Protein AF-A0A8J6Z3H5-F1 (afdb_monomer_lite)

Structure (mmCIF, N/CA/C/O backbone):
data_AF-A0A8J6Z3H5-F1
#
_entry.id   AF-A0A8J6Z3H5-F1
#
loop_
_atom_site.group_PDB
_atom_site.id
_atom_site.type_symbol
_atom_site.label_atom_id
_atom_site.label_alt_id
_atom_site.label_comp_id
_atom_site.label_asym_id
_atom_site.label_entity_id
_atom_site.label_seq_id
_atom_site.pdbx_PDB_ins_code
_atom_site.Cartn_x
_atom_site.Cartn_y
_atom_site.Cartn_z
_atom_site.occupancy
_atom_site.B_iso_or_equiv
_atom_site.auth_seq_id
_atom_site.auth_comp_id
_atom_site.auth_asym_id
_atom_site.auth_atom_id
_atom_site.pdbx_PDB_model_num
ATOM 1 N N . MET A 1 1 ? -8.708 -5.638 -4.567 1.00 88.94 1 MET A N 1
ATOM 2 C CA . MET A 1 1 ? -8.275 -5.848 -3.171 1.00 88.94 1 MET A CA 1
ATOM 3 C C . MET A 1 1 ? -8.121 -4.502 -2.491 1.00 88.94 1 MET A C 1
ATOM 5 O O . MET A 1 1 ? -7.947 -3.503 -3.189 1.00 88.94 1 MET A O 1
ATOM 9 N N . LEU A 1 2 ? -8.194 -4.482 -1.165 1.00 90.38 2 LEU A N 1
ATOM 10 C CA . LEU A 1 2 ? -7.910 -3.302 -0.361 1.00 90.38 2 LEU A CA 1
ATOM 11 C C . LEU A 1 2 ? -6.549 -3.473 0.307 1.00 90.38 2 LEU A C 1
ATOM 13 O O . LEU A 1 2 ? -6.191 -4.570 0.734 1.00 90.38 2 LEU A O 1
ATOM 17 N N . ILE A 1 3 ? -5.779 -2.395 0.358 1.00 91.19 3 ILE A N 1
ATOM 18 C CA . ILE A 1 3 ? -4.471 -2.368 1.007 1.00 91.19 3 ILE A CA 1
ATOM 19 C C . ILE A 1 3 ? -4.385 -1.137 1.902 1.00 91.19 3 ILE A C 1
ATOM 21 O O . ILE A 1 3 ? -4.868 -0.074 1.519 1.00 91.19 3 ILE A O 1
ATOM 25 N N . ARG A 1 4 ? -3.793 -1.258 3.088 1.00 92.88 4 ARG A N 1
ATOM 26 C CA . ARG A 1 4 ? -3.576 -0.126 3.996 1.00 92.88 4 ARG A CA 1
ATOM 27 C C . ARG A 1 4 ? -2.103 0.238 4.024 1.00 92.88 4 ARG A C 1
ATOM 29 O O . ARG A 1 4 ? -1.262 -0.644 4.181 1.00 92.88 4 ARG A O 1
ATOM 36 N N . TYR A 1 5 ? -1.796 1.523 3.864 1.00 93.25 5 TYR A N 1
ATOM 37 C CA . TYR A 1 5 ? -0.418 2.001 3.925 1.00 93.25 5 TYR A CA 1
ATOM 38 C C . TYR A 1 5 ? 0.097 1.982 5.371 1.00 93.25 5 TYR A C 1
ATOM 40 O O . TYR A 1 5 ? -0.520 2.572 6.258 1.00 93.25 5 TYR A O 1
ATOM 48 N N . LYS A 1 6 ? 1.222 1.302 5.601 1.00 93.50 6 LYS A N 1
ATOM 49 C CA . LYS A 1 6 ? 1.919 1.176 6.898 1.00 93.50 6 LYS A CA 1
ATOM 50 C C . LYS A 1 6 ? 3.365 1.689 6.851 1.00 93.50 6 LYS A C 1
ATOM 52 O O . LYS A 1 6 ? 4.063 1.592 7.856 1.00 93.50 6 LYS A O 1
ATOM 57 N N . GLY A 1 7 ? 3.826 2.143 5.683 1.00 87.75 7 GLY A N 1
ATOM 58 C CA . GLY A 1 7 ? 5.173 2.676 5.498 1.00 87.75 7 GLY A CA 1
ATOM 59 C C . GLY A 1 7 ? 5.369 4.022 6.194 1.00 87.75 7 GLY A C 1
ATOM 60 O O . GLY A 1 7 ? 4.432 4.612 6.730 1.00 87.75 7 GLY A O 1
ATOM 61 N N . GLU A 1 8 ? 6.601 4.512 6.169 1.00 82.50 8 GLU A N 1
ATOM 62 C CA . GLU A 1 8 ? 6.934 5.858 6.639 1.00 82.50 8 GLU A CA 1
ATOM 63 C C . GLU A 1 8 ? 6.645 6.900 5.541 1.00 82.50 8 GLU A C 1
ATOM 65 O O . GLU A 1 8 ? 6.448 6.542 4.381 1.00 82.50 8 GLU A O 1
ATOM 70 N N . ASP A 1 9 ? 6.550 8.174 5.924 1.00 64.12 9 ASP A N 1
ATOM 71 C CA . ASP A 1 9 ? 6.165 9.339 5.106 1.00 64.12 9 ASP A CA 1
ATOM 72 C C . ASP A 1 9 ? 6.488 9.209 3.595 1.00 64.12 9 ASP A C 1
ATOM 74 O O . ASP A 1 9 ? 7.647 9.218 3.174 1.00 64.12 9 ASP A O 1
ATOM 78 N N . CYS A 1 10 ? 5.445 9.053 2.769 1.00 76.50 10 CYS A N 1
ATOM 79 C CA . CYS A 1 10 ? 5.540 8.970 1.313 1.00 76.50 10 CYS A CA 1
ATOM 80 C C . CYS A 1 10 ? 4.562 9.968 0.699 1.00 76.50 10 CYS A C 1
ATOM 82 O O . CYS A 1 10 ? 3.380 9.956 1.029 1.00 76.50 10 CYS A O 1
ATOM 84 N N . PHE A 1 11 ? 5.025 10.797 -0.241 1.00 77.12 11 PHE A N 1
ATOM 85 C CA . PHE A 1 11 ? 4.208 11.886 -0.795 1.00 77.12 11 PHE A CA 1
ATOM 86 C C . PHE A 1 11 ? 2.881 11.413 -1.419 1.00 77.12 11 PHE A C 1
ATOM 88 O O . PHE A 1 11 ? 1.934 12.189 -1.500 1.00 77.12 11 PHE A O 1
ATOM 95 N N . SER A 1 12 ? 2.822 10.160 -1.885 1.00 82.12 12 SER A N 1
ATOM 96 C CA . SER A 1 12 ? 1.638 9.573 -2.520 1.00 82.12 12 SER A CA 1
ATOM 97 C C . SER A 1 12 ? 0.707 8.853 -1.540 1.00 82.12 12 SER A C 1
ATOM 99 O O . SER A 1 12 ? -0.379 8.446 -1.943 1.00 82.12 12 SER A O 1
ATOM 101 N N . PHE A 1 13 ? 1.109 8.645 -0.277 1.00 88.00 13 PHE A N 1
ATOM 102 C CA . PHE A 1 13 ? 0.375 7.781 0.649 1.00 88.00 13 PHE A CA 1
ATOM 103 C C . PHE A 1 13 ? 0.284 8.328 2.073 1.00 88.00 13 PHE A C 1
ATOM 105 O O . PHE A 1 13 ? 1.256 8.777 2.670 1.00 88.00 13 PHE A O 1
ATOM 112 N N . ILE A 1 14 ? -0.908 8.209 2.654 1.00 89.00 14 ILE A N 1
ATOM 113 C CA . ILE A 1 14 ? -1.203 8.608 4.029 1.00 89.00 14 ILE A CA 1
ATOM 114 C C . ILE A 1 14 ? -1.179 7.358 4.908 1.00 89.00 14 ILE A C 1
ATOM 116 O O . ILE A 1 14 ? -1.902 6.393 4.648 1.00 89.00 14 ILE A O 1
ATOM 120 N N . VAL A 1 15 ? -0.365 7.376 5.965 1.00 90.62 15 VAL A N 1
ATOM 121 C CA . VAL A 1 15 ? -0.253 6.259 6.919 1.00 90.62 15 VAL A CA 1
ATOM 122 C C . VAL A 1 15 ? -1.620 5.930 7.515 1.00 90.62 15 VAL A C 1
ATOM 124 O O . VAL A 1 15 ? -2.350 6.808 7.970 1.00 90.62 15 VAL A O 1
ATOM 127 N N . GLY A 1 16 ? -1.982 4.649 7.488 1.00 88.69 16 GLY A N 1
ATOM 128 C CA . GLY A 1 16 ? -3.264 4.140 7.965 1.00 88.69 16 GLY A CA 1
ATOM 129 C C . GLY A 1 16 ? -4.419 4.253 6.963 1.00 88.69 16 GLY A C 1
ATOM 130 O O . GLY A 1 16 ? -5.476 3.667 7.203 1.00 88.69 16 GLY A O 1
ATOM 131 N N . LYS A 1 17 ? -4.246 4.945 5.828 1.00 89.38 17 LYS A N 1
ATOM 132 C CA . LYS A 1 17 ? -5.287 5.048 4.797 1.00 89.38 17 LYS A CA 1
ATOM 133 C C . LYS A 1 17 ? -5.387 3.759 3.983 1.00 89.38 17 LYS A C 1
ATOM 135 O O . LYS A 1 17 ? -4.379 3.125 3.662 1.00 89.38 17 LYS A O 1
ATOM 140 N N . VAL A 1 18 ? -6.624 3.381 3.664 1.00 90.44 18 VAL A N 1
ATOM 141 C CA . VAL A 1 18 ? -6.951 2.219 2.832 1.00 90.44 18 VAL A CA 1
ATOM 142 C C . VAL A 1 18 ? -7.133 2.665 1.387 1.00 90.44 18 VAL A C 1
ATOM 144 O O . VAL A 1 18 ? -7.867 3.610 1.103 1.00 90.44 18 VAL A O 1
ATOM 147 N N . TYR A 1 19 ? -6.488 1.947 0.478 1.00 90.12 19 TYR A N 1
ATOM 148 C CA . TYR A 1 19 ? -6.510 2.190 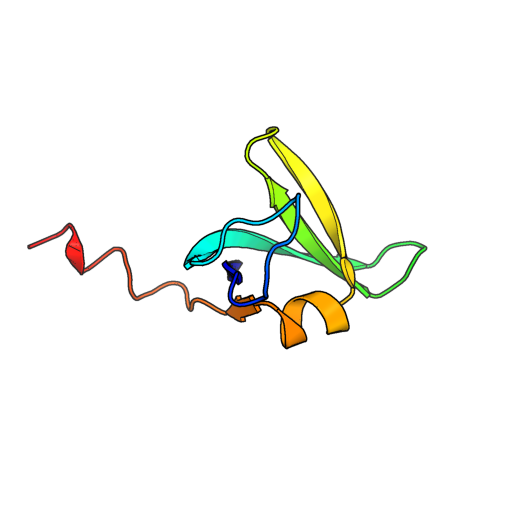-0.954 1.00 90.12 19 TYR A CA 1
ATOM 149 C C . TYR A 1 19 ? -7.028 0.969 -1.699 1.00 90.12 19 TYR A C 1
ATOM 151 O O . TYR A 1 19 ? -6.839 -0.180 -1.283 1.00 90.12 19 TYR A O 1
ATOM 159 N N . ARG A 1 20 ? -7.652 1.215 -2.851 1.00 91.69 20 ARG A N 1
ATOM 160 C CA . ARG A 1 20 ? -8.031 0.145 -3.768 1.00 91.69 20 ARG A CA 1
ATOM 161 C C . ARG A 1 20 ? -6.835 -0.213 -4.632 1.00 91.69 20 ARG A C 1
ATOM 163 O O . ARG A 1 20 ? -6.265 0.651 -5.289 1.00 91.69 20 ARG A O 1
ATOM 170 N N . ALA A 1 21 ? -6.505 -1.496 -4.680 1.00 92.19 21 ALA A N 1
ATOM 171 C CA . ALA A 1 21 ? -5.428 -2.006 -5.509 1.00 92.19 21 ALA A CA 1
ATOM 172 C C . ALA A 1 21 ? -5.877 -3.180 -6.384 1.00 92.19 21 ALA A C 1
ATOM 174 O O . ALA A 1 21 ? -6.818 -3.924 -6.062 1.00 92.19 21 ALA A O 1
ATOM 175 N N . ARG A 1 22 ? -5.172 -3.366 -7.499 1.00 92.62 22 ARG A N 1
ATOM 176 C CA . ARG A 1 22 ? -5.278 -4.542 -8.370 1.00 92.62 22 ARG A CA 1
ATOM 177 C C . ARG A 1 22 ? -3.899 -4.962 -8.851 1.00 92.62 22 ARG A C 1
ATOM 179 O O . ARG A 1 22 ? -3.049 -4.107 -9.064 1.00 92.62 22 ARG A O 1
ATOM 186 N N . LYS A 1 23 ? -3.692 -6.263 -9.042 1.00 92.94 23 LYS A N 1
ATOM 187 C CA . LYS A 1 23 ? -2.474 -6.766 -9.685 1.00 92.94 23 LYS A CA 1
ATOM 188 C C . LYS A 1 23 ? -2.453 -6.322 -11.146 1.00 92.94 23 LYS A C 1
ATOM 190 O O . LYS A 1 23 ? -3.501 -6.321 -11.793 1.00 92.94 23 LYS A O 1
ATOM 195 N N . ILE A 1 24 ? -1.281 -5.950 -11.635 1.00 93.31 24 ILE A N 1
ATOM 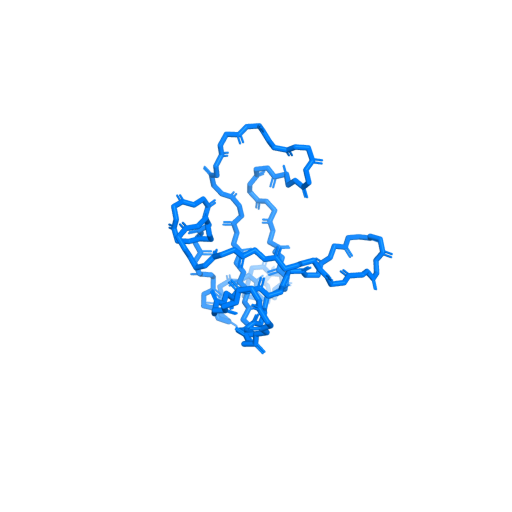196 C CA . ILE A 1 24 ? -1.034 -5.580 -13.028 1.00 93.31 24 ILE A CA 1
ATOM 197 C C . ILE A 1 24 ? 0.215 -6.298 -13.536 1.00 93.31 24 ILE A C 1
ATOM 199 O O . ILE A 1 24 ? 1.087 -6.658 -12.748 1.00 93.31 24 ILE A O 1
ATOM 203 N N . HIS A 1 25 ? 0.273 -6.481 -14.850 1.00 92.94 25 HIS A N 1
ATOM 204 C CA . HIS A 1 25 ? 1.447 -6.939 -15.580 1.00 92.94 25 HIS A CA 1
ATOM 205 C C . HIS A 1 25 ? 1.637 -5.981 -16.754 1.00 92.94 25 HIS A C 1
ATOM 207 O O . HIS A 1 25 ? 0.741 -5.870 -17.598 1.00 92.94 25 HIS A O 1
ATOM 213 N N . ASP A 1 26 ? 2.745 -5.248 -16.777 1.00 81.50 26 ASP A N 1
ATOM 214 C CA . ASP A 1 26 ? 3.055 -4.282 -17.829 1.00 81.50 26 ASP A CA 1
ATOM 215 C C . ASP A 1 26 ? 4.501 -4.427 -18.337 1.00 81.50 26 ASP A C 1
ATOM 217 O O . ASP A 1 26 ? 5.213 -5.373 -18.004 1.00 81.50 26 ASP A O 1
ATOM 221 N N . VAL A 1 27 ? 4.933 -3.496 -19.193 1.00 82.56 27 VAL A N 1
ATOM 222 C CA . VAL A 1 27 ? 6.277 -3.502 -19.796 1.00 82.56 27 VAL A CA 1
ATOM 223 C C . VAL A 1 27 ? 7.416 -3.328 -18.780 1.00 82.56 27 VAL A C 1
ATOM 225 O O . VAL A 1 27 ? 8.561 -3.637 -19.103 1.00 82.56 27 VAL A O 1
ATOM 228 N N . PHE A 1 28 ? 7.120 -2.841 -17.574 1.00 74.44 28 PHE A N 1
ATOM 229 C CA . PHE A 1 28 ? 8.060 -2.669 -16.466 1.00 74.44 28 PHE A CA 1
ATOM 230 C C . PHE A 1 28 ? 8.021 -3.843 -15.473 1.00 74.44 28 PHE A C 1
ATOM 232 O O . PHE A 1 28 ? 8.858 -3.902 -14.570 1.00 74.44 28 PHE A O 1
ATOM 239 N N . GLY A 1 29 ? 7.106 -4.798 -15.669 1.00 83.12 29 GLY A N 1
ATOM 240 C CA . GLY A 1 29 ? 7.019 -6.054 -14.934 1.00 83.12 29 GLY A CA 1
ATOM 241 C C . GLY A 1 29 ? 5.697 -6.233 -14.195 1.00 83.12 29 GLY A C 1
ATOM 242 O O . GLY A 1 29 ? 4.679 -5.606 -14.495 1.00 83.12 29 GLY A O 1
ATOM 243 N N . ASP A 1 30 ? 5.707 -7.140 -13.223 1.00 91.12 30 ASP A N 1
ATOM 244 C CA . ASP A 1 30 ? 4.549 -7.403 -12.383 1.00 91.12 30 ASP A CA 1
ATOM 245 C C . ASP A 1 30 ? 4.491 -6.474 -11.162 1.00 91.12 30 ASP A C 1
ATOM 247 O O . ASP A 1 30 ? 5.502 -6.165 -10.518 1.00 91.12 30 ASP A O 1
ATOM 251 N N . GLY A 1 31 ? 3.277 -6.066 -10.794 1.00 93.25 31 GLY A N 1
ATOM 252 C CA . GLY A 1 31 ? 3.072 -5.186 -9.654 1.00 93.25 31 GLY A CA 1
ATOM 253 C C . GLY A 1 31 ? 1.612 -4.982 -9.276 1.00 93.25 31 GLY A C 1
ATOM 254 O O . GLY A 1 31 ? 0.732 -5.795 -9.575 1.00 93.25 31 GLY A O 1
ATOM 255 N N . TYR A 1 32 ? 1.351 -3.864 -8.609 1.00 92.50 32 TYR A N 1
ATOM 256 C CA . TYR A 1 32 ? 0.015 -3.405 -8.262 1.00 92.50 32 TYR A CA 1
ATOM 257 C C . TYR A 1 32 ? -0.244 -2.021 -8.847 1.00 92.50 32 TYR A C 1
ATOM 259 O O . TYR A 1 32 ? 0.582 -1.125 -8.729 1.00 92.50 32 TYR A O 1
ATOM 267 N N . ALA A 1 33 ? -1.431 -1.827 -9.410 1.00 93.44 33 ALA A N 1
ATOM 268 C CA . ALA A 1 33 ? -1.979 -0.497 -9.613 1.00 93.44 33 ALA A CA 1
ATOM 269 C C . ALA A 1 33 ? -2.782 -0.101 -8.372 1.00 93.44 33 ALA A C 1
ATOM 271 O O . ALA A 1 33 ? -3.663 -0.864 -7.960 1.00 93.44 33 ALA A O 1
ATOM 272 N N . ILE A 1 34 ? -2.506 1.074 -7.811 1.00 92.44 34 ILE A N 1
ATOM 273 C CA . ILE A 1 34 ? -3.207 1.652 -6.659 1.00 92.44 34 ILE A CA 1
ATOM 274 C C . ILE A 1 34 ? -4.015 2.861 -7.137 1.00 92.44 34 ILE A C 1
ATOM 276 O O . ILE A 1 34 ? -3.501 3.694 -7.882 1.00 92.44 34 ILE A O 1
ATOM 280 N N . PHE A 1 35 ? -5.289 2.916 -6.752 1.00 90.75 35 PHE A N 1
ATOM 281 C CA . PHE A 1 35 ? -6.193 4.012 -7.084 1.00 90.75 35 PHE A CA 1
ATOM 282 C C . PHE A 1 35 ? -6.042 5.146 -6.072 1.00 90.75 35 PHE A C 1
ATOM 284 O O . PHE A 1 35 ? -6.231 4.922 -4.872 1.00 90.75 35 PHE A O 1
ATOM 291 N N . ASP A 1 36 ? -5.712 6.335 -6.565 1.00 80.75 36 ASP A N 1
ATOM 292 C CA . ASP A 1 36 ? -5.508 7.533 -5.752 1.00 80.75 36 ASP A CA 1
ATOM 293 C C . ASP A 1 36 ? -6.727 8.481 -5.778 1.00 80.75 36 ASP A C 1
ATOM 29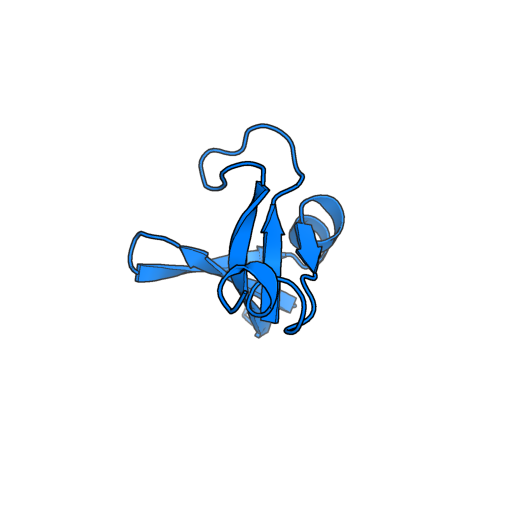5 O O . ASP A 1 36 ? -7.632 8.349 -6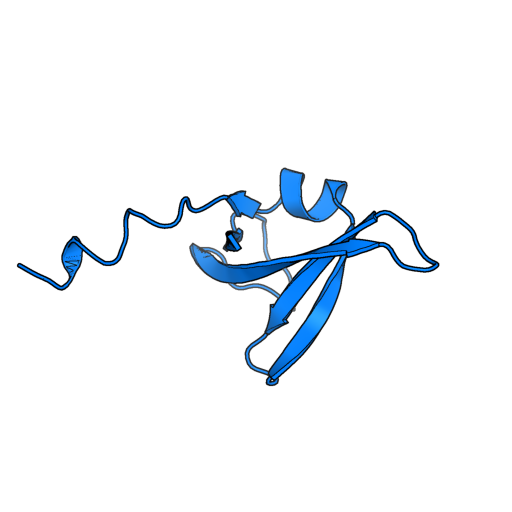.605 1.00 80.75 36 ASP A O 1
ATOM 299 N N . GLU A 1 37 ? -6.756 9.461 -4.870 1.00 70.44 37 GLU A N 1
ATOM 300 C CA . GLU A 1 37 ? -7.772 10.522 -4.822 1.00 70.44 37 GLU A CA 1
ATOM 301 C C . GLU A 1 37 ? -7.815 11.395 -6.081 1.00 70.44 37 GLU A C 1
ATOM 303 O O . GLU A 1 37 ? -8.851 11.997 -6.363 1.00 70.44 37 GLU A O 1
ATOM 308 N N . GLY A 1 38 ? -6.739 11.416 -6.874 1.00 75.38 38 GLY A N 1
ATOM 309 C CA . GLY A 1 38 ? -6.723 12.015 -8.210 1.00 75.38 38 GLY A CA 1
ATOM 310 C C . GLY A 1 38 ? -7.599 11.309 -9.257 1.00 75.38 38 GLY A C 1
ATOM 311 O O . GLY A 1 38 ? -7.671 11.787 -10.383 1.00 75.38 38 GLY A O 1
ATOM 312 N N . TYR A 1 39 ? -8.283 10.211 -8.905 1.00 77.75 39 TYR A N 1
ATOM 313 C CA . TYR A 1 39 ? -9.060 9.342 -9.806 1.00 77.75 39 TYR A CA 1
ATOM 314 C C . TYR A 1 39 ? -8.227 8.585 -10.854 1.00 77.75 39 TYR A C 1
ATOM 316 O O . TYR A 1 39 ? -8.779 8.036 -11.811 1.00 77.75 39 TYR A O 1
ATOM 324 N N . ASP A 1 40 ? -6.918 8.485 -10.631 1.00 88.81 40 ASP A N 1
ATOM 325 C CA . ASP A 1 40 ? -5.977 7.782 -11.497 1.00 88.81 40 ASP A CA 1
ATOM 326 C C . ASP A 1 40 ? -5.404 6.520 -10.836 1.00 88.81 40 ASP A C 1
ATOM 328 O O . ASP A 1 40 ? -5.410 6.346 -9.613 1.00 88.81 40 ASP A O 1
ATOM 332 N N . TRP A 1 41 ? -4.922 5.605 -11.681 1.00 89.94 41 TRP A N 1
ATOM 333 C CA . TRP A 1 41 ? -4.253 4.372 -11.268 1.00 89.94 41 TRP A CA 1
ATOM 334 C C . TRP A 1 41 ? -2.743 4.509 -11.440 1.00 89.94 41 TRP A C 1
ATOM 336 O O . TRP A 1 41 ? -2.261 4.645 -12.564 1.00 89.94 41 TRP A O 1
ATOM 346 N N . TYR A 1 42 ? -1.997 4.370 -10.347 1.00 89.38 42 TYR A N 1
ATOM 347 C CA . TYR A 1 42 ? -0.536 4.426 -10.358 1.00 89.38 42 TYR A CA 1
ATOM 348 C C . TYR A 1 42 ? 0.069 3.043 -10.128 1.00 89.38 42 TYR A C 1
ATOM 350 O O . TYR A 1 42 ? -0.359 2.314 -9.231 1.00 89.38 42 TYR A O 1
ATOM 358 N N . GLY A 1 43 ? 1.039 2.671 -10.965 1.00 90.62 43 GLY A N 1
ATOM 359 C CA . GLY A 1 43 ? 1.731 1.385 -10.901 1.00 90.62 43 GLY A CA 1
ATOM 360 C C . GLY A 1 43 ? 2.877 1.388 -9.889 1.00 90.62 43 GLY A C 1
ATOM 361 O O . GLY A 1 43 ? 3.711 2.290 -9.888 1.00 90.62 43 GLY A O 1
ATOM 362 N N . TYR A 1 44 ? 2.937 0.345 -9.065 1.00 89.56 44 TYR A N 1
ATOM 363 C CA . TYR A 1 44 ? 3.988 0.101 -8.082 1.00 89.56 44 TYR A CA 1
ATOM 364 C C . TYR A 1 44 ? 4.443 -1.355 -8.142 1.00 89.56 44 TYR A C 1
ATOM 366 O O . TYR A 1 44 ? 3.645 -2.259 -8.389 1.00 89.56 44 TYR A O 1
ATOM 374 N N 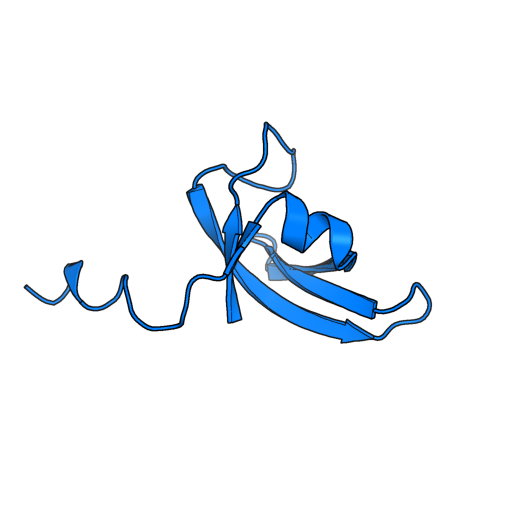. SER A 1 45 ? 5.727 -1.600 -7.880 1.00 91.88 45 SER A N 1
ATOM 375 C CA . SER A 1 45 ? 6.274 -2.959 -7.862 1.00 91.88 45 SER A CA 1
ATOM 376 C C . SER A 1 45 ? 5.678 -3.796 -6.725 1.00 91.88 45 SER A C 1
ATOM 378 O O . SER A 1 45 ? 5.289 -3.265 -5.681 1.00 91.88 45 SER A O 1
ATOM 380 N N . PHE A 1 46 ? 5.653 -5.123 -6.893 1.00 91.50 46 PHE A N 1
ATOM 381 C CA . PHE A 1 46 ? 5.219 -6.030 -5.824 1.00 91.50 46 PHE A CA 1
ATOM 382 C C . PHE A 1 46 ? 5.986 -5.809 -4.525 1.00 91.50 46 PHE A C 1
ATOM 384 O O . PHE A 1 46 ? 5.368 -5.640 -3.477 1.00 91.50 46 PHE A O 1
ATOM 391 N N . ARG A 1 47 ? 7.316 -5.713 -4.621 1.00 91.62 47 ARG A N 1
ATOM 392 C CA . ARG A 1 47 ? 8.188 -5.498 -3.468 1.00 91.62 47 ARG A CA 1
ATOM 393 C C . ARG A 1 47 ? 7.792 -4.257 -2.669 1.00 91.62 47 ARG A C 1
ATOM 395 O O . ARG A 1 47 ? 7.662 -4.339 -1.454 1.00 91.62 47 ARG A O 1
ATOM 402 N N . PHE A 1 48 ? 7.560 -3.129 -3.347 1.00 90.56 48 PHE A N 1
ATOM 403 C CA . PHE A 1 48 ? 7.167 -1.893 -2.672 1.00 90.56 48 PHE A CA 1
ATOM 404 C C . PHE A 1 48 ? 5.854 -2.064 -1.905 1.00 90.56 48 PHE A C 1
ATOM 406 O O . PHE A 1 48 ? 5.751 -1.645 -0.752 1.00 90.56 48 PHE A O 1
ATOM 413 N N . VAL A 1 49 ? 4.860 -2.702 -2.528 1.00 90.56 49 VAL A N 1
ATOM 414 C CA . VAL A 1 49 ? 3.554 -2.896 -1.896 1.00 90.56 49 VAL A CA 1
ATOM 415 C C . VAL A 1 49 ? 3.631 -3.870 -0.722 1.00 90.56 49 VAL A C 1
ATOM 417 O O . VAL A 1 49 ? 3.039 -3.607 0.316 1.00 90.56 49 VAL A O 1
ATOM 420 N N . GLU A 1 50 ? 4.388 -4.956 -0.835 1.00 90.06 50 GLU A N 1
ATOM 421 C CA . GLU A 1 50 ? 4.541 -5.939 0.246 1.00 90.06 50 GLU A CA 1
ATOM 422 C C . GLU A 1 50 ? 5.299 -5.374 1.461 1.00 90.06 50 GLU A C 1
ATOM 424 O O . GLU A 1 50 ? 4.941 -5.653 2.611 1.00 90.06 50 GLU A O 1
ATOM 429 N N . GLU A 1 51 ? 6.313 -4.538 1.222 1.00 92.75 51 GLU A N 1
ATOM 430 C CA . GLU A 1 51 ? 7.083 -3.878 2.282 1.00 92.75 51 GLU A CA 1
ATOM 431 C C . GLU A 1 51 ? 6.252 -2.792 2.991 1.00 92.75 51 GLU A C 1
ATOM 433 O O . GLU A 1 51 ? 6.278 -2.702 4.220 1.00 92.75 51 GLU A O 1
ATOM 438 N N . ASN A 1 52 ? 5.456 -2.011 2.249 1.00 94.06 52 ASN A N 1
ATOM 439 C CA . ASN A 1 52 ? 4.837 -0.784 2.768 1.00 94.06 52 ASN A CA 1
ATOM 440 C C . ASN A 1 52 ? 3.327 -0.855 2.998 1.00 94.06 52 ASN A C 1
ATOM 442 O O . ASN A 1 52 ? 2.757 0.082 3.558 1.00 94.06 52 ASN A O 1
ATOM 446 N N . PHE A 1 53 ? 2.662 -1.938 2.595 1.00 93.31 53 PHE A N 1
ATOM 447 C CA . PHE A 1 53 ? 1.221 -2.091 2.765 1.00 93.31 53 PHE A CA 1
ATOM 448 C C . PHE A 1 53 ? 0.870 -3.404 3.462 1.00 93.31 53 PHE A C 1
ATOM 450 O O . PHE A 1 53 ? 1.601 -4.394 3.421 1.00 93.31 53 PHE A O 1
ATOM 457 N N . GLU A 1 54 ? -0.267 -3.405 4.144 1.00 92.88 54 GLU A N 1
ATOM 458 C CA . GLU A 1 54 ? -0.949 -4.622 4.579 1.00 92.88 54 GLU A CA 1
ATOM 459 C C . GLU A 1 54 ? -2.163 -4.875 3.681 1.00 92.88 54 GLU A C 1
ATOM 461 O O . GLU A 1 54 ? -2.876 -3.941 3.311 1.00 92.88 54 GLU A O 1
ATOM 466 N N . ILE A 1 55 ? -2.404 -6.136 3.311 1.00 88.50 55 ILE A N 1
ATOM 467 C CA . ILE A 1 55 ? -3.627 -6.512 2.597 1.00 88.50 55 ILE A CA 1
ATOM 468 C C . ILE A 1 55 ? -4.767 -6.490 3.608 1.00 88.50 55 ILE A C 1
ATOM 470 O O . ILE A 1 55 ? -4.799 -7.295 4.538 1.00 88.50 55 ILE A O 1
ATOM 474 N N . VAL A 1 56 ? -5.719 -5.587 3.399 1.00 88.19 56 VAL A N 1
ATOM 475 C CA . VAL A 1 56 ? -6.964 -5.574 4.156 1.00 88.19 56 VAL A CA 1
ATOM 476 C C . VAL A 1 56 ? -7.887 -6.553 3.442 1.00 88.19 56 VAL A C 1
ATOM 478 O O . VAL A 1 56 ? -8.360 -6.285 2.335 1.00 88.19 56 VAL A O 1
ATOM 481 N N . ALA A 1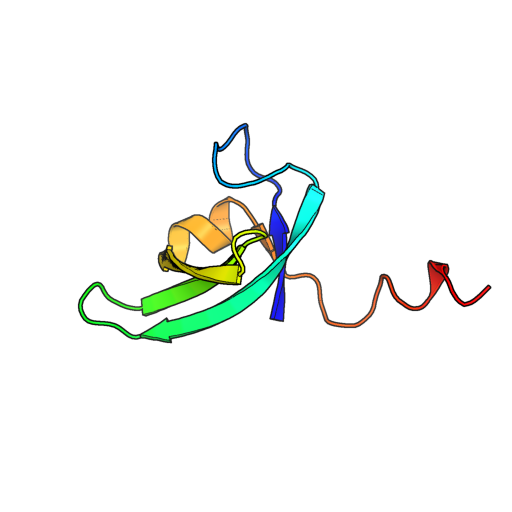 57 ? -8.074 -7.738 4.028 1.00 66.56 57 ALA A N 1
ATOM 482 C CA . ALA A 1 57 ? -9.115 -8.657 3.580 1.00 66.56 57 ALA A CA 1
ATOM 483 C C . ALA A 1 57 ? -10.455 -7.904 3.528 1.00 66.56 57 ALA A C 1
ATOM 485 O O . ALA A 1 57 ? -10.686 -7.013 4.343 1.00 66.56 57 ALA A O 1
ATOM 486 N N . GLU A 1 58 ? -11.317 -8.248 2.571 1.00 56.81 58 GLU A N 1
ATOM 487 C CA . GLU A 1 58 ? -12.578 -7.552 2.247 1.00 56.81 58 GLU A CA 1
ATOM 488 C C . GLU A 1 58 ? -13.633 -7.525 3.386 1.00 56.81 58 GLU A C 1
ATOM 490 O O . GLU A 1 58 ? -14.784 -7.209 3.133 1.00 56.81 58 GLU A O 1
ATOM 495 N N . ASP A 1 59 ? -13.266 -7.797 4.646 1.00 52.00 59 ASP A N 1
ATOM 496 C CA . ASP A 1 59 ? -14.206 -8.122 5.726 1.00 52.00 59 ASP A CA 1
ATOM 497 C C . ASP A 1 59 ? -13.734 -7.677 7.135 1.00 52.00 59 ASP A C 1
ATOM 499 O O . ASP A 1 59 ? -13.535 -8.483 8.043 1.00 52.00 59 ASP A O 1
ATOM 503 N N . ALA A 1 60 ? -13.507 -6.375 7.358 1.00 49.97 60 ALA A N 1
ATOM 504 C CA . ALA A 1 60 ? -13.257 -5.879 8.727 1.00 49.97 60 ALA A CA 1
ATOM 505 C C . ALA A 1 60 ? -13.833 -4.492 9.057 1.00 49.97 60 ALA A C 1
ATOM 507 O O . ALA A 1 60 ? -14.127 -4.223 10.223 1.00 49.97 60 ALA A O 1
ATOM 508 N N . GLU A 1 61 ? -14.022 -3.605 8.075 1.00 48.09 61 GLU A N 1
ATOM 509 C CA . GLU A 1 61 ? -14.460 -2.222 8.344 1.00 48.09 61 GLU A CA 1
ATOM 510 C C . GLU A 1 61 ? -15.939 -1.933 8.044 1.00 48.09 61 GLU A C 1
ATOM 512 O O . GLU A 1 61 ? -16.443 -0.901 8.482 1.00 48.09 61 GLU A O 1
ATOM 517 N N . GLU A 1 62 ? -16.677 -2.852 7.411 1.00 46.56 62 GLU A N 1
ATOM 518 C CA . GLU A 1 62 ? -18.128 -2.685 7.208 1.00 46.56 62 GLU A CA 1
ATOM 519 C C . GLU A 1 62 ? -18.946 -3.055 8.468 1.00 46.56 62 GLU A C 1
ATOM 521 O O . GLU A 1 62 ? -20.011 -2.494 8.716 1.00 46.56 62 GLU A O 1
ATOM 526 N N . VAL A 1 63 ? -18.400 -3.894 9.361 1.00 48.47 63 VAL A N 1
ATOM 527 C CA . VAL A 1 63 ? -19.091 -4.343 10.590 1.00 48.47 63 VAL A CA 1
ATOM 528 C C . VAL A 1 63 ? -19.122 -3.271 11.692 1.00 48.47 63 VAL A C 1
ATOM 530 O O . VAL A 1 63 ? -20.030 -3.265 12.518 1.00 48.47 63 VAL A O 1
ATOM 533 N N . ARG A 1 64 ? -18.185 -2.311 11.720 1.00 46.06 64 ARG A N 1
ATOM 534 C CA . ARG A 1 64 ? -18.148 -1.277 12.781 1.00 46.06 64 ARG A CA 1
ATOM 535 C C . ARG A 1 64 ? -19.052 -0.068 12.538 1.00 46.06 64 ARG A C 1
ATOM 537 O O . ARG A 1 64 ? -19.231 0.721 13.458 1.00 46.06 64 ARG A O 1
ATOM 544 N N . ARG A 1 65 ? -19.618 0.089 11.337 1.00 44.41 65 ARG A N 1
ATOM 545 C CA . ARG A 1 65 ? -20.638 1.118 11.047 1.00 44.41 65 ARG A CA 1
ATOM 546 C C . ARG A 1 65 ? -22.071 0.577 11.043 1.00 44.41 65 ARG A C 1
ATOM 548 O O . ARG A 1 65 ? -22.995 1.362 10.861 1.00 44.41 65 ARG A O 1
ATOM 555 N N . ALA A 1 66 ? -22.249 -0.728 11.250 1.00 47.03 66 ALA A N 1
ATOM 556 C CA . ALA A 1 66 ? -23.550 -1.395 11.276 1.00 47.03 66 ALA A CA 1
ATOM 557 C C . ALA A 1 66 ? -24.084 -1.684 12.700 1.00 47.03 66 ALA A C 1
ATOM 559 O O . ALA A 1 66 ? -25.067 -2.412 12.828 1.00 47.03 66 ALA A O 1
ATOM 560 N N . VAL A 1 67 ? -23.461 -1.130 13.754 1.00 39.47 67 VAL A N 1
ATOM 561 C CA . VAL A 1 67 ? -23.901 -1.246 15.162 1.00 39.47 67 VAL A CA 1
ATOM 562 C C . VAL A 1 67 ? -24.121 0.132 15.767 1.00 39.47 67 VAL A C 1
ATOM 564 O O . VAL A 1 67 ? -23.227 0.988 15.583 1.00 39.47 67 VAL A O 1
#

Radius of gyration: 12.7 Å; chains: 1; bounding box: 32×21×35 Å

Foldseek 3Di:
DKKAFCDPDDPQHDHRDIWDWDWDQDPVGTFIFTQGPVRDTDTDHNVVRVVTIDDDDPDDPVVVVVD

pLDDT: mean 81.66, std 15.64, range [39.47, 94.06]

Sequence (67 aa):
MLIRYKGEDCFSFIVGKVYRARKIHDVFGDGYAIFDEGYDWYGYSFRFVEENFEIVAEDAEEVRRAV

Secondary structure (DSSP, 8-state):
-EEEE-SS-BTTB-TT-EEEEEEEEETTEEEEEEE-TTS-EEEEEHHHHHHHEEEE-SSSSSGGG--